Protein AF-A0A4P7C651-F1 (afdb_monomer_lite)

Organism: NCBI:txid1814290

Secondary structure (DSSP, 8-state):
-------HHHHHHHHHHHHHHHTTS--EEEEEEE-TTS-EEEEEEEHHHH-HHHHHHHHHHHHHHHHHHHHHTT-

Structure (mmCIF, N/CA/C/O backbone):
data_AF-A0A4P7C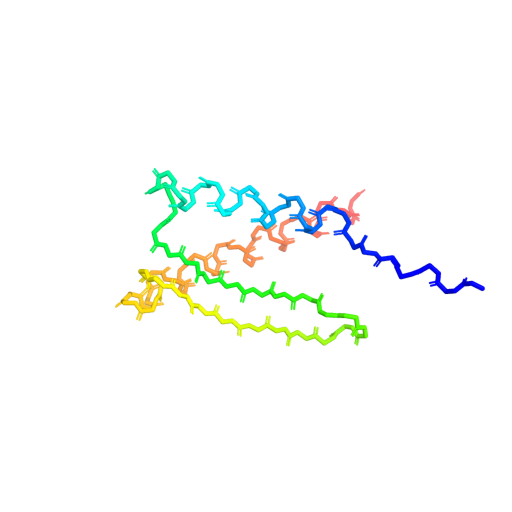651-F1
#
_entry.id   AF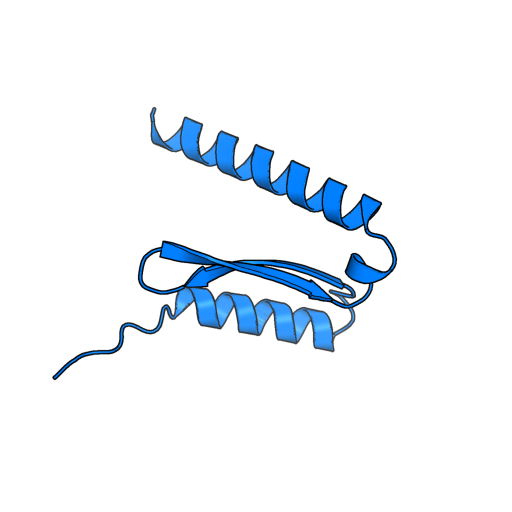-A0A4P7C651-F1
#
loop_
_atom_site.group_PDB
_atom_site.id
_atom_site.type_symbol
_atom_site.label_atom_id
_atom_site.label_alt_id
_atom_site.label_comp_id
_atom_site.label_asym_id
_atom_site.label_entity_id
_atom_site.label_seq_id
_atom_site.pdbx_PDB_ins_code
_atom_site.Cartn_x
_atom_site.Cartn_y
_atom_site.Cartn_z
_atom_site.occupancy
_atom_site.B_iso_or_equiv
_atom_site.auth_seq_id
_atom_site.auth_comp_id
_atom_site.auth_asym_id
_atom_site.auth_atom_id
_atom_site.pdbx_PDB_model_num
ATOM 1 N N . MET A 1 1 ? 18.682 -26.663 -2.349 1.00 37.47 1 MET A N 1
ATOM 2 C CA . MET A 1 1 ? 17.784 -26.003 -1.375 1.00 37.47 1 MET A CA 1
ATOM 3 C C . MET A 1 1 ? 17.463 -24.618 -1.910 1.00 37.47 1 MET A C 1
ATOM 5 O O . MET A 1 1 ? 18.368 -23.806 -1.999 1.00 37.47 1 MET A O 1
ATOM 9 N N . ASN A 1 2 ? 16.229 -24.375 -2.362 1.00 41.59 2 ASN A N 1
ATOM 10 C CA . ASN A 1 2 ? 15.811 -23.047 -2.821 1.00 41.59 2 ASN A CA 1
ATOM 11 C C . ASN A 1 2 ? 15.368 -22.242 -1.600 1.00 41.59 2 ASN A C 1
ATOM 13 O O . ASN A 1 2 ? 14.229 -22.378 -1.154 1.00 41.59 2 ASN A O 1
ATOM 17 N N . GLU A 1 3 ? 16.260 -21.421 -1.053 1.00 46.53 3 GLU A N 1
ATOM 18 C CA . GLU A 1 3 ? 15.866 -20.395 -0.096 1.00 46.53 3 GLU A CA 1
ATOM 19 C C . GLU A 1 3 ? 14.902 -19.438 -0.799 1.00 46.53 3 GLU A C 1
ATOM 21 O O . GLU A 1 3 ? 15.260 -18.615 -1.642 1.00 46.53 3 GLU A O 1
ATOM 26 N N . GLN A 1 4 ? 13.616 -19.585 -0.489 1.00 55.81 4 GLN A N 1
ATOM 27 C CA . GLN A 1 4 ? 12.626 -18.577 -0.801 1.00 55.81 4 GLN A CA 1
ATOM 28 C C . GLN A 1 4 ? 13.026 -17.313 -0.034 1.00 55.81 4 GLN A C 1
ATOM 30 O O . GLN A 1 4 ? 12.617 -17.147 1.108 1.00 55.81 4 GLN A O 1
ATOM 35 N N . HIS A 1 5 ? 13.777 -16.401 -0.659 1.00 55.16 5 HIS A N 1
ATOM 36 C CA . HIS A 1 5 ? 14.010 -15.063 -0.114 1.00 55.16 5 HIS A CA 1
ATOM 37 C C . HIS A 1 5 ? 12.660 -14.357 0.069 1.00 55.16 5 HIS A C 1
ATOM 39 O O . HIS A 1 5 ? 12.074 -13.787 -0.862 1.00 55.16 5 HIS A O 1
ATOM 45 N N . ARG A 1 6 ? 12.091 -14.491 1.264 1.00 68.06 6 ARG A N 1
ATOM 46 C CA . ARG A 1 6 ? 10.981 -13.691 1.757 1.00 68.06 6 ARG A CA 1
ATOM 47 C C . ARG A 1 6 ? 11.583 -12.323 2.039 1.00 68.06 6 ARG A C 1
ATOM 49 O O . ARG A 1 6 ? 12.563 -12.226 2.763 1.00 68.06 6 ARG A O 1
ATOM 56 N N . SER A 1 7 ? 11.052 -11.270 1.423 1.00 80.88 7 SER A N 1
ATOM 57 C CA . SER A 1 7 ? 11.544 -9.917 1.689 1.00 80.88 7 SER A CA 1
ATOM 58 C C . SER A 1 7 ? 11.109 -9.507 3.097 1.00 80.88 7 SER A C 1
ATOM 60 O O . SER A 1 7 ? 9.998 -9.010 3.280 1.00 80.88 7 SER A O 1
ATOM 62 N N . GLU A 1 8 ? 11.955 -9.769 4.094 1.00 85.06 8 GLU A N 1
ATOM 63 C CA . GLU A 1 8 ? 11.685 -9.488 5.512 1.00 85.06 8 GLU A CA 1
ATOM 64 C C . GLU A 1 8 ? 11.293 -8.021 5.725 1.00 85.06 8 GLU A C 1
ATOM 66 O O . GLU A 1 8 ? 10.253 -7.745 6.318 1.00 85.06 8 GLU A O 1
ATOM 71 N N . GLY A 1 9 ? 12.008 -7.085 5.090 1.00 88.62 9 GLY A N 1
ATOM 72 C CA . GLY A 1 9 ? 11.676 -5.656 5.143 1.00 88.62 9 GLY A CA 1
ATOM 73 C C . GLY A 1 9 ? 10.297 -5.302 4.565 1.00 88.62 9 GLY A C 1
ATOM 74 O O . GLY A 1 9 ? 9.619 -4.402 5.071 1.00 88.62 9 GLY A O 1
ATOM 75 N N . THR A 1 10 ? 9.832 -6.037 3.547 1.00 91.44 10 THR A N 1
ATOM 76 C CA . THR A 1 10 ? 8.470 -5.865 3.010 1.00 91.44 10 THR A CA 1
ATOM 77 C C . THR A 1 10 ? 7.435 -6.362 4.015 1.00 91.44 10 THR A C 1
ATOM 79 O O . THR A 1 10 ? 6.450 -5.679 4.286 1.00 91.44 10 THR A O 1
ATOM 82 N N . VAL A 1 11 ? 7.670 -7.535 4.609 1.00 93.69 11 VAL A N 1
ATOM 83 C CA . VAL A 1 11 ? 6.771 -8.132 5.609 1.00 93.69 11 VAL A CA 1
ATOM 84 C C . VAL A 1 11 ? 6.656 -7.241 6.843 1.00 93.69 11 VAL A C 1
ATOM 86 O O . VAL A 1 11 ? 5.551 -7.019 7.333 1.00 93.69 11 VAL A O 1
ATOM 89 N N . ASP A 1 12 ? 7.766 -6.692 7.324 1.00 94.94 12 ASP A N 1
ATOM 90 C CA . ASP A 1 12 ? 7.769 -5.816 8.493 1.00 94.94 12 ASP A CA 1
ATOM 91 C C . ASP A 1 12 ? 7.054 -4.494 8.228 1.00 94.94 12 ASP A C 1
ATOM 93 O O . ASP A 1 12 ? 6.315 -4.008 9.086 1.00 94.94 12 ASP A O 1
ATOM 97 N N . THR A 1 13 ? 7.198 -3.937 7.023 1.00 94.06 13 THR A N 1
ATOM 98 C CA . THR A 1 13 ? 6.412 -2.771 6.599 1.00 94.06 13 THR A CA 1
ATOM 99 C C . THR A 1 13 ? 4.915 -3.079 6.633 1.00 94.06 13 THR A C 1
ATOM 101 O O . THR A 1 13 ? 4.149 -2.322 7.227 1.00 94.06 13 THR A O 1
ATOM 104 N N . LEU A 1 14 ? 4.488 -4.221 6.084 1.00 94.88 14 LEU A N 1
ATOM 105 C CA . LEU A 1 14 ? 3.078 -4.625 6.101 1.00 94.88 14 LEU A CA 1
ATOM 106 C C . LEU A 1 14 ? 2.543 -4.826 7.528 1.00 94.88 14 LEU A C 1
ATOM 108 O O . LEU A 1 14 ? 1.443 -4.373 7.832 1.00 94.88 14 LEU A O 1
ATOM 112 N N . LYS A 1 15 ? 3.326 -5.430 8.431 1.00 97.19 15 LYS A N 1
ATOM 113 C CA . LYS A 1 15 ? 2.953 -5.570 9.851 1.00 97.19 15 LYS A CA 1
ATOM 114 C C . LYS A 1 15 ? 2.780 -4.216 10.544 1.00 97.19 15 LYS A C 1
ATOM 116 O O . LYS A 1 15 ? 1.858 -4.049 11.338 1.00 97.19 15 LYS A O 1
ATOM 121 N N . LYS A 1 16 ? 3.645 -3.238 10.252 1.00 96.62 16 LYS A N 1
ATOM 122 C CA . LYS A 1 16 ? 3.522 -1.873 10.794 1.00 96.62 16 LYS A CA 1
ATOM 123 C C . LYS A 1 16 ? 2.244 -1.191 10.308 1.00 96.62 16 LYS A C 1
ATOM 125 O O . LYS A 1 16 ? 1.564 -0.558 11.112 1.00 96.62 16 LYS A O 1
ATOM 130 N N . LEU A 1 17 ? 1.914 -1.350 9.024 1.00 95.62 17 LEU A N 1
ATOM 131 C CA . LEU A 1 17 ? 0.672 -0.826 8.453 1.00 95.62 17 LEU A CA 1
ATOM 132 C C . LEU A 1 17 ? -0.555 -1.472 9.103 1.00 95.62 17 LEU A C 1
ATOM 134 O O . LEU A 1 17 ? -1.464 -0.752 9.505 1.00 95.62 17 LEU A O 1
ATOM 138 N N . LEU A 1 18 ? -0.545 -2.797 9.283 1.00 97.00 18 LEU A N 1
ATOM 139 C CA . LEU A 1 18 ? -1.610 -3.515 9.985 1.00 97.00 18 LEU A CA 1
ATOM 140 C C . LEU A 1 18 ? -1.813 -2.964 11.401 1.00 97.00 18 LEU A C 1
ATOM 142 O O . LEU A 1 18 ? -2.912 -2.532 11.727 1.00 97.00 18 LEU A O 1
ATOM 146 N N . LYS A 1 19 ? -0.746 -2.875 12.203 1.00 98.19 19 LYS A N 1
ATOM 147 C CA . LYS A 1 19 ? -0.829 -2.347 13.574 1.00 98.19 19 LYS A CA 1
ATOM 148 C C . LYS A 1 19 ? -1.361 -0.911 13.619 1.00 98.19 19 LYS A C 1
ATOM 150 O O . LYS A 1 19 ? -2.073 -0.536 14.546 1.00 98.19 19 LYS A O 1
ATOM 155 N N . ALA A 1 20 ? -1.004 -0.078 12.643 1.00 97.31 20 ALA A N 1
ATOM 156 C CA . ALA A 1 20 ? -1.522 1.284 12.558 1.00 97.31 20 ALA A CA 1
ATOM 157 C C . ALA A 1 20 ? -3.014 1.315 12.177 1.00 97.31 20 ALA A C 1
ATOM 159 O O . ALA A 1 20 ? -3.748 2.145 12.713 1.00 97.31 20 ALA A O 1
ATOM 160 N N . ALA A 1 21 ? -3.470 0.404 11.314 1.00 97.19 21 ALA A N 1
ATOM 161 C CA . ALA A 1 21 ? -4.883 0.248 10.977 1.00 97.19 21 ALA A CA 1
ATOM 162 C C . ALA A 1 21 ? -5.709 -0.286 12.160 1.00 97.19 21 ALA A C 1
ATOM 164 O O . ALA A 1 21 ? -6.756 0.274 12.466 1.00 97.19 21 ALA A O 1
ATOM 165 N N . GLU A 1 22 ? -5.208 -1.288 12.891 1.00 97.88 22 GLU A N 1
ATOM 166 C CA . GLU A 1 22 ? -5.839 -1.824 14.113 1.00 97.88 22 GLU A CA 1
ATOM 167 C C . GLU A 1 22 ? -6.035 -0.749 15.192 1.00 97.88 22 GLU A C 1
ATOM 169 O O . GLU A 1 22 ? -6.991 -0.788 15.959 1.00 97.88 22 GLU A O 1
ATOM 174 N N . GLN A 1 23 ? -5.145 0.244 15.233 1.00 98.06 23 GLN A N 1
ATOM 175 C CA . GLN A 1 23 ? -5.223 1.390 16.141 1.00 98.06 23 GLN A CA 1
ATOM 176 C C . GLN A 1 23 ? -6.070 2.552 15.590 1.00 98.06 23 GLN A C 1
ATOM 178 O O . GLN A 1 23 ? -6.076 3.628 16.184 1.00 98.06 23 GLN A O 1
ATOM 183 N N . GLY A 1 24 ? -6.716 2.390 14.431 1.00 96.62 24 GLY A N 1
ATOM 184 C CA . GLY A 1 24 ? -7.513 3.431 13.773 1.00 96.62 24 GLY A CA 1
ATOM 185 C C . GLY A 1 24 ? -6.702 4.584 13.166 1.00 96.62 24 GLY A C 1
ATOM 186 O O . GLY A 1 24 ? -7.281 5.559 12.698 1.00 96.62 24 GLY A O 1
ATOM 187 N N . ARG A 1 25 ? -5.364 4.497 13.147 1.00 97.06 25 ARG A N 1
ATOM 188 C CA . ARG A 1 25 ? -4.480 5.551 12.608 1.00 97.06 25 ARG A CA 1
ATOM 189 C C . ARG A 1 25 ? -4.377 5.520 11.085 1.00 97.06 25 ARG A C 1
ATOM 191 O O . ARG A 1 25 ? -4.050 6.530 10.474 1.00 97.06 25 ARG A O 1
ATOM 198 N N . ILE A 1 26 ? -4.637 4.365 10.477 1.00 95.94 26 ILE A N 1
ATOM 199 C CA . ILE A 1 26 ? -4.776 4.205 9.028 1.00 95.94 26 ILE A CA 1
ATOM 200 C C . ILE A 1 26 ? -6.206 3.755 8.752 1.00 95.94 26 ILE A C 1
ATOM 202 O O . ILE A 1 26 ? -6.589 2.652 9.127 1.00 95.94 26 ILE A O 1
ATOM 206 N N . ILE A 1 27 ? -6.978 4.602 8.074 1.00 94.75 27 ILE A N 1
ATOM 207 C CA . ILE A 1 27 ? -8.388 4.337 7.735 1.00 94.75 27 ILE A CA 1
ATOM 208 C C . ILE A 1 27 ? -8.595 3.964 6.259 1.00 94.75 27 ILE A C 1
ATOM 210 O O . ILE A 1 27 ? -9.695 3.614 5.838 1.00 94.75 27 ILE A O 1
ATOM 214 N N . GLY A 1 28 ? -7.538 4.031 5.451 1.00 93.56 28 GLY A N 1
ATOM 215 C CA . GLY A 1 28 ? -7.554 3.675 4.038 1.00 93.56 28 GLY A CA 1
ATOM 216 C C . GLY A 1 28 ? -6.142 3.458 3.509 1.00 93.56 28 GLY A C 1
ATOM 217 O O . GLY A 1 28 ? -5.185 4.039 4.018 1.00 93.56 28 GLY A O 1
ATOM 218 N N . ILE A 1 29 ? -6.011 2.607 2.493 1.00 92.69 29 ILE A N 1
ATOM 219 C CA . ILE A 1 29 ? -4.738 2.305 1.831 1.00 92.69 29 ILE A CA 1
ATOM 220 C C . ILE A 1 29 ? -4.956 2.321 0.321 1.00 92.69 29 ILE A C 1
ATOM 222 O O . ILE A 1 29 ? -5.882 1.683 -0.175 1.00 92.69 29 ILE A O 1
ATOM 226 N N . ALA A 1 30 ? -4.055 2.982 -0.403 1.00 92.81 30 ALA A N 1
ATOM 227 C CA . ALA A 1 30 ? -3.794 2.750 -1.819 1.00 92.81 30 ALA A CA 1
ATOM 228 C C . ALA A 1 30 ? -2.374 2.185 -1.942 1.00 92.81 30 ALA A C 1
ATOM 230 O O . ALA A 1 30 ? -1.458 2.689 -1.290 1.00 92.81 30 ALA A O 1
ATOM 231 N N . PHE A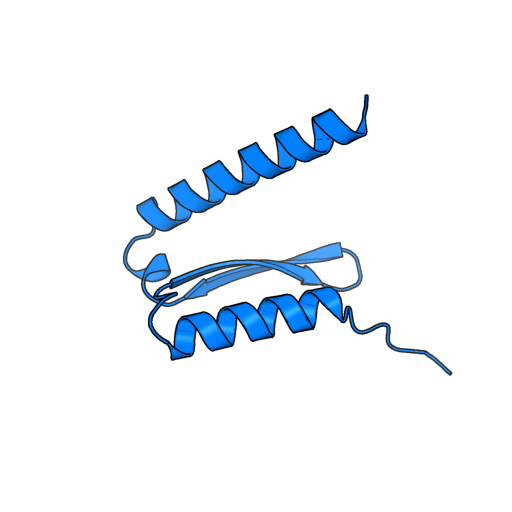 1 31 ? -2.181 1.120 -2.721 1.00 91.19 31 PHE A N 1
ATOM 232 C CA . PHE A 1 31 ? -0.903 0.410 -2.742 1.00 91.19 31 PHE A CA 1
ATOM 233 C C . PHE A 1 31 ? -0.466 -0.032 -4.135 1.00 91.19 31 PHE A C 1
ATOM 235 O O . PHE A 1 31 ? -1.274 -0.328 -5.019 1.00 91.19 31 PHE A O 1
ATOM 242 N N . ILE A 1 32 ? 0.855 -0.140 -4.272 1.00 91.50 32 ILE A N 1
ATOM 243 C CA . ILE A 1 32 ? 1.553 -0.783 -5.380 1.00 91.50 32 ILE A CA 1
ATOM 244 C C . ILE A 1 32 ? 2.539 -1.778 -4.757 1.00 91.50 32 ILE A C 1
ATOM 246 O O . ILE A 1 32 ? 3.454 -1.391 -4.037 1.00 91.50 32 ILE A O 1
ATOM 250 N N . GLY A 1 33 ? 2.334 -3.067 -5.003 1.00 90.88 33 GLY A N 1
ATOM 251 C CA . GLY A 1 33 ? 3.224 -4.148 -4.595 1.00 90.88 33 GLY A CA 1
ATOM 252 C C . GLY A 1 33 ? 4.037 -4.669 -5.776 1.00 90.88 33 GLY A C 1
ATOM 253 O O . GLY A 1 33 ? 3.526 -4.779 -6.889 1.00 90.88 33 GLY A O 1
ATOM 254 N N . VAL A 1 34 ? 5.297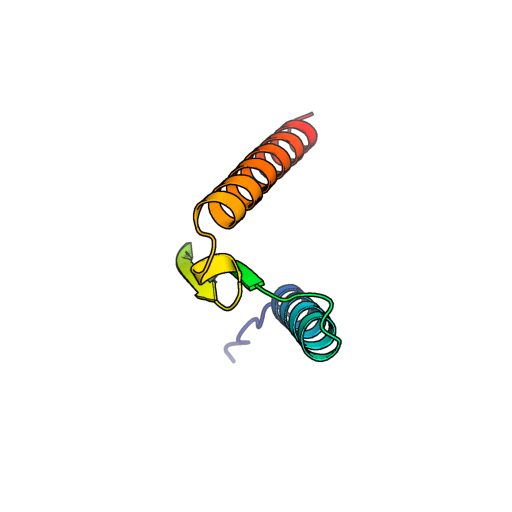 -5.032 -5.537 1.00 91.44 34 VAL A N 1
ATOM 255 C CA . VAL A 1 34 ? 6.162 -5.661 -6.546 1.00 91.44 34 VAL A CA 1
ATOM 256 C C . VAL A 1 34 ? 6.290 -7.146 -6.229 1.00 91.44 34 VAL A C 1
ATOM 258 O O . VAL A 1 34 ? 6.882 -7.540 -5.227 1.00 91.44 34 VAL A O 1
ATOM 261 N N . ALA A 1 35 ? 5.720 -7.981 -7.089 1.00 88.94 35 ALA A N 1
ATOM 262 C CA . ALA A 1 35 ? 5.842 -9.425 -7.014 1.00 88.94 35 ALA A CA 1
ATOM 263 C C . ALA A 1 35 ? 7.168 -9.906 -7.624 1.00 88.94 35 ALA A C 1
ATOM 265 O O . ALA A 1 35 ? 7.832 -9.213 -8.406 1.00 88.94 35 ALA A O 1
ATOM 266 N N . ARG A 1 36 ? 7.545 -11.149 -7.296 1.00 86.38 36 ARG A N 1
ATOM 267 C CA . ARG A 1 36 ? 8.688 -11.824 -7.927 1.00 86.38 36 ARG A CA 1
ATOM 268 C C . ARG A 1 36 ? 8.527 -11.817 -9.453 1.00 86.38 36 ARG A C 1
ATOM 270 O O . ARG A 1 36 ? 7.426 -11.990 -9.970 1.00 86.38 36 ARG A O 1
ATOM 277 N N . GLY A 1 37 ? 9.628 -11.583 -10.166 1.00 87.88 37 GLY A N 1
ATOM 278 C CA . GLY A 1 37 ? 9.606 -11.398 -11.622 1.00 87.88 37 GLY A CA 1
ATOM 279 C C . GLY A 1 37 ? 9.171 -9.999 -12.075 1.00 87.88 37 GLY A C 1
ATOM 280 O O . GLY A 1 37 ? 8.772 -9.840 -13.222 1.00 87.88 37 GLY A O 1
ATOM 281 N N . ARG A 1 38 ? 9.239 -8.990 -11.188 1.00 81.62 38 ARG A N 1
ATOM 282 C CA . ARG A 1 38 ? 8.928 -7.573 -11.475 1.00 81.62 38 ARG A CA 1
ATOM 283 C C . ARG A 1 38 ? 7.489 -7.322 -11.942 1.00 81.62 38 ARG A C 1
ATOM 285 O O . ARG A 1 38 ? 7.203 -6.297 -12.554 1.00 81.62 38 ARG A O 1
ATOM 292 N N . ARG A 1 39 ? 6.569 -8.239 -11.641 1.00 90.06 39 ARG A N 1
ATOM 293 C CA . ARG A 1 39 ? 5.137 -8.015 -11.860 1.00 90.06 39 ARG A CA 1
ATOM 294 C C . ARG A 1 39 ? 4.611 -7.068 -10.790 1.00 90.06 39 ARG A C 1
ATOM 296 O O . ARG A 1 39 ? 5.021 -7.157 -9.637 1.00 90.06 39 ARG A O 1
ATOM 303 N N . VAL A 1 40 ? 3.699 -6.184 -11.165 1.00 91.50 40 VAL A N 1
ATOM 304 C CA . VAL A 1 40 ? 3.126 -5.195 -10.249 1.00 91.50 40 VAL A CA 1
ATOM 305 C C . VAL A 1 40 ? 1.709 -5.611 -9.866 1.00 91.50 40 VAL A C 1
ATOM 307 O O . VAL A 1 40 ? 0.922 -6.001 -10.725 1.00 91.50 40 VAL A O 1
ATOM 310 N N . VAL A 1 41 ? 1.386 -5.513 -8.579 1.00 91.81 41 VAL A N 1
ATOM 311 C CA . VAL A 1 41 ? 0.035 -5.665 -8.028 1.00 91.81 41 VAL A CA 1
ATOM 312 C C . VAL A 1 41 ? -0.404 -4.305 -7.505 1.00 91.81 41 VAL A C 1
ATOM 314 O O . VAL A 1 41 ? 0.385 -3.610 -6.874 1.00 91.81 41 VAL A O 1
ATOM 317 N N . LYS A 1 42 ? -1.646 -3.905 -7.762 1.00 91.44 42 LYS A N 1
ATOM 318 C CA . LYS A 1 42 ? -2.184 -2.612 -7.328 1.00 91.44 42 LYS A CA 1
ATOM 319 C C . LYS A 1 42 ?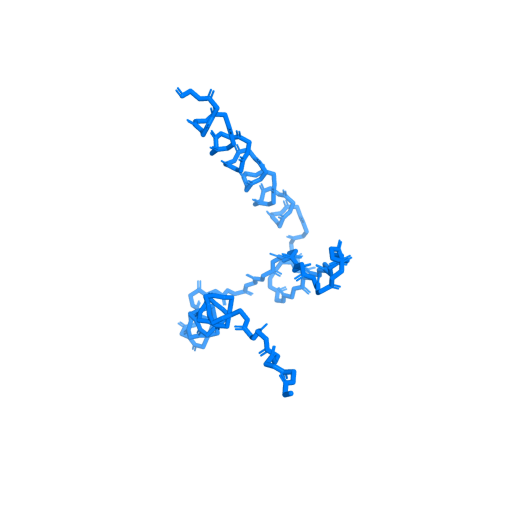 -3.591 -2.774 -6.778 1.00 91.44 42 LYS A C 1
ATOM 321 O O . LYS A 1 42 ? -4.308 -3.677 -7.203 1.00 91.44 42 LYS A O 1
ATOM 326 N N . GLY A 1 43 ? -3.981 -1.889 -5.872 1.00 91.44 43 GLY A N 1
ATOM 327 C CA . GLY A 1 43 ? -5.324 -1.885 -5.308 1.00 91.44 43 GLY A CA 1
ATOM 328 C C . GLY A 1 43 ? -5.520 -0.789 -4.272 1.00 91.44 43 GLY A C 1
ATOM 329 O O . GLY A 1 43 ? -4.612 -0.004 -3.984 1.00 91.44 43 GLY A O 1
ATOM 330 N N . TRP A 1 44 ? -6.725 -0.751 -3.717 1.00 93.38 44 TRP A N 1
ATOM 331 C CA . TRP A 1 44 ? -7.122 0.181 -2.672 1.00 93.38 44 TRP A CA 1
ATOM 332 C C . TRP A 1 44 ? -8.144 -0.466 -1.733 1.00 93.38 44 TRP A C 1
ATOM 334 O O . TRP A 1 44 ? -8.804 -1.438 -2.099 1.00 93.38 44 TRP A O 1
ATOM 344 N N . SER A 1 45 ? -8.253 0.054 -0.511 1.00 92.75 45 SER A N 1
ATOM 345 C CA . SER A 1 45 ? -9.229 -0.389 0.490 1.00 92.75 45 SER A CA 1
ATOM 346 C C . SER A 1 45 ? -9.524 0.709 1.519 1.00 92.75 45 SER A C 1
ATOM 348 O O . SER A 1 45 ? -8.757 1.668 1.665 1.00 92.75 45 SER A O 1
ATOM 350 N N . GLY A 1 46 ? -10.634 0.556 2.243 1.00 94.00 46 GLY A N 1
ATOM 351 C CA . GLY A 1 46 ? -11.106 1.501 3.253 1.00 94.00 46 GLY A CA 1
ATOM 352 C C . GLY A 1 46 ? -11.463 2.857 2.647 1.00 94.00 46 GLY A C 1
ATOM 353 O O . GLY A 1 46 ? -11.993 2.935 1.537 1.00 94.00 46 GLY A O 1
ATOM 354 N N . TYR A 1 47 ? -11.122 3.932 3.356 1.00 93.06 47 TYR A N 1
ATOM 355 C CA . TYR A 1 47 ? -11.428 5.305 2.948 1.00 93.06 47 TYR A CA 1
ATOM 356 C C . TYR A 1 47 ? -10.844 5.681 1.573 1.00 93.06 47 TYR A C 1
ATOM 358 O O . TYR A 1 47 ? -11.432 6.476 0.849 1.00 93.06 47 TYR A O 1
ATOM 366 N N . ALA A 1 48 ? -9.747 5.045 1.145 1.00 92.56 48 ALA A N 1
ATOM 367 C CA . ALA A 1 48 ? -9.160 5.277 -0.178 1.00 92.56 48 ALA A CA 1
ATOM 368 C C . ALA A 1 48 ? -10.088 4.869 -1.341 1.00 92.56 48 ALA A C 1
ATOM 370 O O . ALA A 1 48 ? -9.952 5.393 -2.442 1.00 92.56 48 ALA A O 1
ATOM 371 N N . GLY A 1 49 ? -11.021 3.936 -1.115 1.00 91.38 49 GLY A N 1
ATOM 372 C CA . GLY A 1 49 ? -12.064 3.602 -2.089 1.00 91.38 49 GLY A CA 1
ATOM 373 C C . GLY A 1 49 ? -13.294 4.510 -2.013 1.00 91.38 49 GLY A C 1
ATOM 374 O O . GLY A 1 49 ? -14.043 4.581 -2.981 1.00 91.38 49 GLY A O 1
ATOM 375 N N . GLN A 1 50 ? 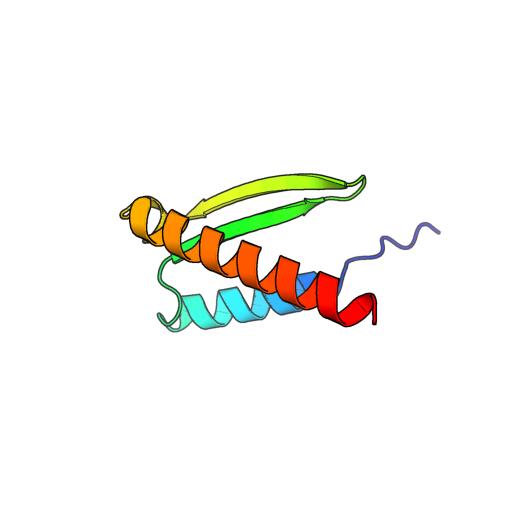-13.498 5.188 -0.880 1.00 95.00 50 GLN A N 1
ATOM 376 C CA . GLN A 1 50 ? -14.616 6.110 -0.658 1.00 95.00 50 GLN A CA 1
ATOM 377 C C . GLN A 1 50 ? -14.311 7.505 -1.213 1.00 95.00 50 GLN A C 1
ATOM 379 O O . GLN A 1 50 ? -15.198 8.137 -1.778 1.00 95.00 50 GLN A O 1
ATOM 384 N N . ASP A 1 51 ? -13.052 7.947 -1.117 1.00 94.00 51 ASP A N 1
ATOM 385 C CA . ASP A 1 51 ? -12.553 9.184 -1.724 1.00 94.00 51 ASP A CA 1
ATOM 386 C C . ASP A 1 51 ? -11.374 8.904 -2.683 1.00 94.00 51 ASP A C 1
ATOM 388 O O . ASP A 1 51 ? -10.196 8.986 -2.305 1.00 94.00 51 ASP A O 1
ATOM 392 N N . PRO A 1 52 ? -11.671 8.573 -3.954 1.00 89.00 52 PRO A N 1
ATOM 393 C CA . PRO A 1 52 ? -10.644 8.293 -4.953 1.00 89.00 52 PRO A CA 1
ATOM 394 C C . PRO A 1 52 ? -9.742 9.494 -5.265 1.00 89.00 52 PRO A C 1
ATOM 396 O O . PRO A 1 52 ? -8.576 9.308 -5.612 1.00 89.00 52 PRO A O 1
ATOM 399 N N . ASN A 1 53 ? -10.248 10.726 -5.144 1.00 92.56 53 ASN A N 1
ATOM 400 C CA . ASN A 1 53 ? -9.469 11.928 -5.451 1.00 92.56 53 ASN A CA 1
ATOM 401 C C . ASN A 1 53 ? -8.387 12.158 -4.400 1.00 92.56 53 ASN A C 1
ATOM 403 O O . ASN A 1 53 ? -7.239 12.450 -4.749 1.00 92.56 53 ASN A O 1
ATOM 407 N N . PHE A 1 54 ? -8.727 11.957 -3.128 1.00 88.62 54 PHE A N 1
ATOM 408 C CA . PHE A 1 54 ? -7.752 11.979 -2.047 1.00 88.62 54 PHE A CA 1
ATOM 409 C C . PHE A 1 54 ? -6.663 10.912 -2.248 1.00 88.62 54 PHE A C 1
ATOM 411 O O . PHE A 1 54 ? -5.471 11.223 -2.195 1.00 88.62 54 PHE A O 1
ATOM 418 N N . ALA A 1 55 ? -7.050 9.671 -2.571 1.00 90.69 55 ALA A N 1
ATOM 419 C CA . ALA A 1 55 ? -6.101 8.585 -2.832 1.00 90.69 55 ALA A CA 1
ATOM 420 C C . ALA A 1 55 ? -5.165 8.887 -4.020 1.00 90.69 55 ALA A C 1
ATOM 422 O O . ALA A 1 55 ? -3.958 8.642 -3.944 1.00 90.69 55 ALA A O 1
ATOM 423 N N . LEU A 1 56 ? -5.692 9.468 -5.104 1.00 91.19 56 LEU A N 1
ATOM 424 C CA . LEU A 1 56 ? -4.894 9.907 -6.252 1.00 91.19 56 LEU A CA 1
ATOM 425 C C . LEU A 1 56 ? -3.910 11.022 -5.880 1.00 91.19 56 LEU A C 1
ATOM 427 O O . LEU A 1 56 ? -2.765 10.999 -6.334 1.00 91.19 56 LEU A O 1
ATOM 431 N N . GLY A 1 57 ? -4.332 11.978 -5.049 1.00 91.56 57 GLY A N 1
ATOM 432 C CA . GLY A 1 57 ? -3.461 13.027 -4.521 1.00 91.56 57 GLY A CA 1
ATOM 433 C C . GLY A 1 57 ? -2.272 12.453 -3.747 1.00 91.56 57 GLY A C 1
ATOM 434 O O . GLY A 1 57 ? -1.128 12.810 -4.029 1.00 91.56 57 GLY A O 1
ATOM 435 N N . ALA A 1 58 ? -2.528 11.500 -2.847 1.00 89.00 58 ALA A N 1
ATOM 436 C CA . ALA A 1 58 ? -1.485 10.826 -2.073 1.00 89.00 58 ALA A CA 1
ATOM 437 C C . ALA A 1 58 ? -0.498 10.045 -2.963 1.00 89.00 58 ALA A C 1
ATOM 439 O O . ALA A 1 58 ? 0.716 10.133 -2.778 1.00 89.00 58 ALA A O 1
ATOM 440 N N . LEU A 1 59 ? -0.993 9.327 -3.978 1.00 90.75 59 LEU A N 1
ATOM 441 C CA . LEU A 1 59 ? -0.133 8.597 -4.920 1.00 90.75 59 LEU A CA 1
ATOM 442 C C . LEU A 1 59 ? 0.762 9.531 -5.748 1.00 90.75 59 LEU A C 1
ATOM 444 O O . LEU A 1 59 ? 1.917 9.196 -6.004 1.00 90.75 59 LEU A O 1
ATOM 448 N N . ARG A 1 60 ? 0.262 10.708 -6.146 1.00 92.75 60 ARG A N 1
ATOM 449 C CA . ARG A 1 60 ? 1.066 11.714 -6.863 1.00 92.75 60 ARG A CA 1
ATOM 450 C C . ARG A 1 60 ? 2.193 12.275 -5.998 1.00 92.75 60 ARG A C 1
ATOM 452 O O . ARG A 1 60 ? 3.294 12.468 -6.502 1.00 92.75 60 ARG A O 1
ATOM 459 N N . GLN A 1 61 ? 1.934 12.521 -4.714 1.00 91.94 61 GLN A N 1
ATOM 460 C CA . GLN A 1 61 ? 2.980 12.953 -3.780 1.00 91.94 61 GLN A CA 1
ATOM 461 C C . GLN A 1 61 ? 4.058 11.874 -3.621 1.00 91.94 61 GLN A C 1
ATOM 463 O O . GLN A 1 61 ? 5.245 12.176 -3.726 1.00 91.94 61 GLN A O 1
ATOM 468 N N . LEU A 1 62 ? 3.655 10.608 -3.474 1.00 90.94 62 LEU A N 1
ATOM 469 C CA . LEU A 1 62 ? 4.593 9.486 -3.399 1.00 90.94 62 LEU A CA 1
ATOM 470 C C . LEU A 1 62 ? 5.476 9.373 -4.655 1.00 90.94 62 LEU A C 1
ATOM 472 O O . LEU A 1 62 ? 6.680 9.146 -4.542 1.00 90.94 62 LEU A O 1
ATOM 476 N N . ASP A 1 63 ? 4.908 9.553 -5.851 1.00 93.31 63 ASP A N 1
ATOM 477 C CA . ASP A 1 63 ? 5.675 9.559 -7.105 1.00 93.31 63 ASP A CA 1
ATOM 478 C C . ASP A 1 63 ? 6.756 10.656 -7.107 1.00 93.31 63 ASP A C 1
ATOM 480 O O . ASP A 1 63 ? 7.929 10.395 -7.387 1.00 93.31 63 ASP A O 1
ATOM 484 N N . GLN A 1 64 ? 6.396 11.874 -6.688 1.00 94.94 64 GLN A N 1
ATOM 485 C CA . GLN A 1 64 ? 7.348 12.980 -6.562 1.00 94.94 64 GLN A CA 1
ATOM 486 C C . GLN A 1 64 ? 8.481 12.665 -5.574 1.00 94.94 64 GLN A C 1
ATOM 488 O O . GLN A 1 64 ? 9.649 12.928 -5.874 1.00 94.94 64 GLN A O 1
ATOM 493 N N . GLU A 1 65 ? 8.171 12.068 -4.422 1.00 93.88 65 GLU A N 1
ATOM 494 C CA . GLU A 1 65 ? 9.174 11.660 -3.432 1.00 93.88 65 GLU A CA 1
ATOM 495 C C . GLU A 1 65 ? 10.146 10.609 -3.978 1.00 93.88 65 GLU A C 1
ATOM 497 O O . GLU A 1 65 ? 11.365 10.733 -3.806 1.00 93.88 65 GLU A O 1
ATOM 502 N N . LEU A 1 66 ? 9.634 9.602 -4.690 1.00 92.06 66 LEU A N 1
ATOM 503 C CA . LEU A 1 66 ? 10.455 8.565 -5.314 1.00 92.06 66 LEU A CA 1
ATOM 504 C C . LEU A 1 66 ? 11.384 9.151 -6.384 1.00 92.06 66 LEU A C 1
ATOM 506 O O . LEU A 1 66 ? 12.571 8.810 -6.425 1.00 92.06 66 LEU A O 1
ATOM 510 N N . LEU A 1 67 ? 10.882 10.076 -7.209 1.00 94.75 67 LEU A N 1
ATOM 511 C CA . LEU A 1 67 ? 11.688 10.792 -8.201 1.00 94.75 67 LEU A CA 1
ATOM 512 C C . LEU A 1 67 ? 12.799 11.617 -7.541 1.00 94.75 67 LEU A C 1
ATOM 514 O O . LEU A 1 67 ? 13.946 11.582 -7.996 1.00 94.75 67 LEU A O 1
ATOM 518 N N . MET A 1 68 ? 12.495 12.330 -6.452 1.00 94.75 68 MET A N 1
ATOM 519 C CA . MET A 1 68 ? 13.502 13.072 -5.687 1.00 94.75 68 MET A CA 1
ATOM 520 C C . MET A 1 68 ? 14.571 12.143 -5.104 1.00 94.75 68 MET A C 1
ATOM 522 O O . MET A 1 68 ? 15.765 12.430 -5.218 1.00 94.75 68 MET A O 1
ATOM 526 N N . HIS A 1 69 ? 14.171 11.011 -4.525 1.00 93.06 69 HIS A N 1
ATOM 527 C CA . HIS A 1 69 ? 15.105 10.028 -3.981 1.00 93.06 69 HIS A CA 1
ATOM 528 C C . HIS A 1 69 ? 16.014 9.432 -5.069 1.00 93.06 69 HIS A C 1
ATOM 530 O O . HIS A 1 69 ? 17.223 9.303 -4.867 1.00 93.06 69 HIS A O 1
ATOM 536 N N . ALA A 1 70 ? 15.462 9.124 -6.246 1.00 91.81 70 ALA A N 1
ATOM 537 C CA . ALA A 1 70 ? 16.227 8.616 -7.383 1.00 91.81 70 ALA A CA 1
ATOM 538 C C . ALA A 1 70 ? 17.255 9.634 -7.903 1.00 91.81 70 ALA A C 1
ATOM 540 O O . ALA A 1 70 ? 18.370 9.247 -8.250 1.00 91.81 70 ALA A O 1
ATOM 541 N N . ARG A 1 71 ? 16.911 10.931 -7.926 1.00 92.56 71 ARG A N 1
ATOM 542 C CA . ARG A 1 71 ? 17.841 12.008 -8.312 1.00 92.56 71 ARG A CA 1
ATOM 543 C C . ARG A 1 71 ? 19.015 12.127 -7.340 1.00 92.56 71 ARG A C 1
ATOM 545 O O . ARG A 1 71 ? 20.149 12.206 -7.795 1.00 92.56 71 ARG A O 1
ATOM 552 N N . ARG A 1 72 ? 18.758 12.072 -6.027 1.00 92.12 72 ARG A N 1
ATOM 553 C CA . ARG A 1 72 ? 19.809 12.152 -4.992 1.00 92.12 72 ARG A CA 1
ATOM 554 C C . ARG A 1 72 ? 20.818 11.005 -5.062 1.00 92.12 72 ARG A C 1
ATOM 556 O O . ARG A 1 72 ? 21.973 11.215 -4.744 1.00 92.12 72 ARG A O 1
ATOM 563 N N . LYS A 1 73 ? 20.404 9.809 -5.490 1.00 82.69 73 LYS A N 1
ATOM 564 C CA . LYS A 1 73 ? 21.300 8.646 -5.643 1.00 82.69 73 LYS A CA 1
ATOM 565 C C . LYS A 1 73 ? 22.212 8.694 -6.875 1.00 82.69 73 LYS A C 1
ATOM 567 O O . LYS A 1 73 ? 23.058 7.818 -7.015 1.00 82.69 73 LYS A O 1
ATOM 572 N N . ARG A 1 74 ? 21.987 9.630 -7.804 1.00 72.12 74 ARG A N 1
ATOM 573 C CA . ARG A 1 74 ? 22.793 9.792 -9.029 1.00 72.12 74 ARG A CA 1
ATOM 574 C C . ARG A 1 74 ? 23.890 10.856 -8.899 1.00 72.12 74 ARG A C 1
ATOM 576 O O . ARG A 1 74 ? 24.637 11.033 -9.855 1.00 72.12 74 ARG A O 1
ATOM 583 N N . GLN A 1 75 ? 23.928 11.573 -7.777 1.00 60.16 75 GLN A N 1
ATOM 584 C CA . GLN A 1 75 ? 24.984 12.514 -7.395 1.00 60.16 75 GLN A CA 1
ATOM 585 C C . GLN A 1 75 ? 25.961 11.807 -6.461 1.00 60.16 75 GLN A C 1
ATOM 587 O O . GLN A 1 75 ? 27.161 12.129 -6.549 1.00 60.16 75 GLN A O 1
#

Radius of gyration: 15.1 Å; chains: 1; bounding box: 40×39×28 Å

Sequence (75 aa):
MNEQHRSEGTVDTLKKLLKAAEQGRIIGIAFIGVARGRRVVKGWSGYAGQDPNFALGALRQLDQELLMHARRKRQ

pLDDT: mean 88.35, std 12.71, range [37.47, 98.19]

Foldseek 3Di:
DDPPPDPVVVVVVVVVVVVCVVVVNDQKDWDWDQDPVRDIDTDIDGVCVVDVVVVVVVVVVVVVVVVVVVVVVVD